Protein AF-A0A956DQP3-F1 (afdb_monomer_lite)

Radius of gyration: 28.62 Å; chains: 1; bounding box: 61×23×67 Å

Structure (mmCIF, N/CA/C/O backbone):
data_AF-A0A956DQP3-F1
#
_entry.id   AF-A0A956DQP3-F1
#
loop_
_atom_site.group_PDB
_atom_site.id
_atom_site.type_symbol
_atom_site.label_atom_id
_atom_site.label_alt_id
_atom_site.label_comp_id
_atom_site.label_asym_id
_atom_site.label_entity_id
_atom_site.label_seq_id
_atom_site.pdbx_PDB_ins_code
_atom_site.Cartn_x
_atom_site.Cartn_y
_atom_site.Cartn_z
_atom_site.occupancy
_atom_site.B_iso_or_equiv
_atom_site.auth_seq_id
_atom_site.auth_comp_id
_atom_site.auth_asym_id
_atom_site.auth_atom_id
_atom_site.pdbx_PDB_model_num
ATOM 1 N N . MET A 1 1 ? 30.006 -13.463 -18.012 1.00 35.84 1 MET A N 1
ATOM 2 C CA . MET A 1 1 ? 31.296 -12.738 -18.083 1.00 35.84 1 MET A CA 1
ATOM 3 C C . MET A 1 1 ? 31.298 -11.890 -19.347 1.00 35.84 1 MET A C 1
ATOM 5 O O . MET A 1 1 ? 31.148 -12.453 -20.420 1.00 35.84 1 MET A O 1
ATOM 9 N N . SER A 1 2 ? 31.369 -10.560 -19.233 1.00 44.28 2 SER A N 1
ATOM 10 C CA . SER A 1 2 ? 31.414 -9.663 -20.399 1.00 44.28 2 SER A CA 1
ATOM 11 C C . SER A 1 2 ? 32.873 -9.401 -20.764 1.00 44.28 2 SER A C 1
ATOM 13 O O . SER A 1 2 ? 33.558 -8.627 -20.094 1.00 44.28 2 SER A O 1
ATOM 15 N N . THR A 1 3 ? 33.373 -10.102 -21.778 1.00 53.38 3 THR A N 1
ATOM 16 C CA . THR A 1 3 ? 34.745 -9.932 -22.264 1.00 53.38 3 THR A CA 1
ATOM 17 C C . THR A 1 3 ? 34.779 -8.712 -23.176 1.00 53.38 3 THR A C 1
ATOM 19 O O . THR A 1 3 ? 34.464 -8.796 -24.362 1.00 53.38 3 THR A O 1
ATOM 22 N N . LYS A 1 4 ? 35.114 -7.542 -22.625 1.00 61.00 4 LYS A N 1
ATOM 23 C CA . LYS A 1 4 ? 35.388 -6.361 -23.451 1.00 61.00 4 LYS A CA 1
ATOM 24 C C . LYS A 1 4 ? 36.660 -6.620 -24.257 1.00 61.00 4 LYS A C 1
ATOM 26 O O . LYS A 1 4 ? 37.698 -6.922 -23.675 1.00 61.00 4 LYS 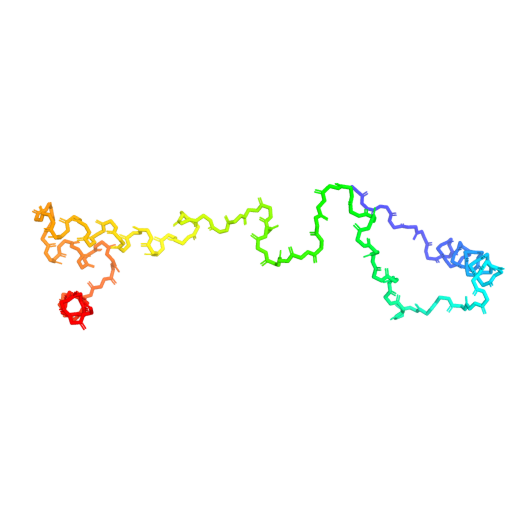A O 1
ATOM 31 N N . LEU A 1 5 ? 36.574 -6.500 -25.581 1.00 60.84 5 LEU A N 1
ATOM 32 C CA . LEU A 1 5 ? 37.753 -6.567 -26.441 1.00 60.84 5 LEU A CA 1
ATOM 33 C C . LEU A 1 5 ? 38.731 -5.420 -26.121 1.00 60.84 5 LEU A C 1
ATOM 35 O O . LEU A 1 5 ? 38.288 -4.319 -25.768 1.00 60.84 5 LEU A O 1
ATOM 39 N N . PRO A 1 6 ? 40.047 -5.642 -26.286 1.00 68.94 6 PRO A N 1
ATOM 40 C CA . PRO A 1 6 ? 41.057 -4.600 -26.167 1.00 68.94 6 PRO A CA 1
ATOM 41 C C . PRO A 1 6 ? 40.746 -3.392 -27.076 1.00 68.94 6 PRO A C 1
ATOM 43 O O . PRO A 1 6 ? 40.315 -3.578 -28.219 1.00 68.94 6 PRO A O 1
ATOM 46 N N . PRO A 1 7 ? 41.011 -2.144 -26.639 1.00 65.75 7 PRO A N 1
ATOM 47 C CA . PRO A 1 7 ? 40.568 -0.935 -27.348 1.00 65.75 7 PRO A CA 1
ATOM 48 C C . PRO A 1 7 ? 41.018 -0.837 -28.815 1.00 65.75 7 PRO A C 1
ATOM 50 O O . PRO A 1 7 ? 40.265 -0.372 -29.670 1.00 65.75 7 PRO A O 1
ATOM 53 N N . LYS A 1 8 ? 42.239 -1.294 -29.124 1.00 70.56 8 LYS A N 1
ATOM 54 C CA . LYS A 1 8 ? 42.802 -1.263 -30.485 1.00 70.56 8 LYS A CA 1
ATOM 55 C C . LYS A 1 8 ? 42.130 -2.275 -31.418 1.00 70.56 8 LYS A C 1
ATOM 57 O O . LYS A 1 8 ? 41.879 -1.968 -32.581 1.00 70.56 8 LYS A O 1
ATOM 62 N N . GLU A 1 9 ? 41.806 -3.455 -30.902 1.00 72.31 9 GLU A N 1
ATOM 63 C CA . GLU A 1 9 ? 41.125 -4.512 -31.656 1.00 72.31 9 GLU A CA 1
ATOM 64 C C . GLU A 1 9 ? 39.671 -4.127 -31.933 1.00 72.31 9 GLU A C 1
ATOM 66 O O . GLU A 1 9 ? 39.202 -4.249 -33.066 1.00 72.31 9 GLU A O 1
ATOM 71 N N . GLY A 1 10 ? 38.992 -3.545 -30.939 1.00 73.88 10 GLY A N 1
ATOM 72 C CA . GLY A 1 10 ? 37.646 -2.998 -31.104 1.00 73.88 10 GLY A CA 1
ATOM 73 C C . GLY A 1 10 ? 37.573 -1.914 -32.184 1.00 73.88 10 GLY A C 1
ATOM 74 O O . GLY A 1 10 ? 36.670 -1.942 -33.019 1.00 73.88 10 GLY A O 1
ATOM 75 N N . ALA A 1 11 ? 38.552 -1.004 -32.234 1.00 77.88 11 ALA A N 1
ATOM 76 C CA . ALA A 1 11 ? 38.603 0.051 -33.248 1.00 77.88 11 ALA A CA 1
ATOM 77 C C . ALA A 1 11 ? 38.783 -0.502 -34.675 1.00 77.88 11 ALA A C 1
ATOM 79 O O . ALA A 1 11 ? 38.105 -0.059 -35.605 1.00 77.88 11 ALA A O 1
ATOM 80 N N . ALA A 1 12 ? 39.657 -1.498 -34.855 1.00 83.75 12 ALA A N 1
ATOM 81 C CA . ALA A 1 12 ? 39.884 -2.124 -36.157 1.00 83.75 12 ALA A CA 1
ATOM 82 C C . ALA A 1 12 ? 38.654 -2.910 -36.649 1.00 83.75 12 ALA A C 1
ATOM 84 O O . ALA A 1 12 ? 38.306 -2.850 -37.832 1.00 83.75 12 ALA A O 1
ATOM 85 N N . ILE A 1 13 ? 37.974 -3.622 -35.744 1.00 83.94 13 ILE A N 1
ATOM 86 C CA . ILE A 1 13 ? 36.729 -4.340 -36.046 1.00 83.94 13 ILE A CA 1
ATOM 87 C C . ILE A 1 13 ? 35.619 -3.347 -36.401 1.00 83.94 13 ILE A C 1
ATOM 89 O O . ILE A 1 13 ? 34.939 -3.530 -37.412 1.00 83.94 13 ILE A O 1
ATOM 93 N N . TRP A 1 14 ? 35.485 -2.262 -35.636 1.00 79.81 14 TRP A N 1
ATOM 94 C CA . TRP A 1 14 ? 34.497 -1.217 -35.900 1.00 79.81 14 TRP A CA 1
ATOM 95 C C . TRP A 1 14 ? 34.692 -0.565 -37.272 1.00 79.81 14 TRP A C 1
ATOM 97 O O . TRP A 1 14 ? 33.727 -0.392 -38.013 1.00 79.81 14 TRP A O 1
ATOM 107 N N . ALA A 1 15 ? 35.937 -0.277 -37.665 1.00 84.62 15 ALA A N 1
ATOM 108 C CA . ALA A 1 15 ? 36.242 0.283 -38.981 1.00 84.62 15 ALA A CA 1
ATOM 109 C C . ALA A 1 15 ? 35.845 -0.661 -40.133 1.00 84.62 15 ALA A C 1
ATOM 111 O O . ALA A 1 15 ? 35.284 -0.217 -41.138 1.00 84.62 15 ALA A O 1
ATOM 112 N N . LYS A 1 16 ? 36.099 -1.970 -39.990 1.00 88.31 16 LYS A N 1
ATOM 113 C CA . LYS A 1 16 ? 35.674 -2.980 -40.976 1.00 88.31 16 LYS A CA 1
ATOM 114 C C . LYS A 1 16 ? 34.151 -3.083 -41.048 1.00 88.31 16 LYS A C 1
ATOM 116 O O . LYS A 1 16 ? 33.595 -3.082 -42.145 1.00 88.31 16 LYS A O 1
ATOM 121 N N . PHE A 1 17 ? 33.490 -3.120 -39.892 1.00 85.56 17 PHE A N 1
ATOM 122 C CA . PHE A 1 17 ? 32.035 -3.159 -39.797 1.00 85.56 17 PHE A CA 1
ATOM 123 C C . PHE A 1 17 ? 31.392 -1.935 -40.457 1.00 85.56 17 PHE A C 1
ATOM 125 O O . PHE A 1 17 ? 30.495 -2.096 -41.277 1.00 85.56 17 PHE A O 1
ATOM 132 N N . GLN A 1 18 ? 31.898 -0.729 -40.185 1.00 86.31 18 GLN A N 1
ATOM 133 C CA . GLN A 1 18 ? 31.397 0.508 -40.790 1.00 86.31 18 GLN A CA 1
ATOM 134 C C . GLN A 1 18 ? 31.455 0.495 -42.313 1.00 86.31 18 GLN A C 1
ATOM 136 O O . GLN A 1 18 ? 30.478 0.824 -42.978 1.00 86.31 18 GLN A O 1
ATOM 141 N N . ARG A 1 19 ? 32.590 0.071 -42.879 1.00 88.19 19 ARG A N 1
ATOM 142 C CA . ARG A 1 19 ? 32.745 -0.017 -44.337 1.00 88.19 19 ARG A CA 1
ATOM 143 C C . ARG A 1 19 ? 31.760 -1.009 -44.952 1.00 88.19 19 ARG A C 1
ATOM 145 O O . ARG A 1 19 ? 31.173 -0.708 -45.986 1.00 88.19 19 ARG A O 1
ATOM 152 N N . ALA A 1 20 ? 31.569 -2.164 -44.316 1.00 86.69 20 ALA A N 1
ATOM 153 C CA . ALA A 1 20 ? 30.605 -3.163 -44.772 1.00 86.69 20 ALA A CA 1
ATOM 154 C C . ALA A 1 20 ? 29.153 -2.671 -44.636 1.00 86.69 20 ALA A C 1
ATOM 156 O O . ALA A 1 20 ? 28.338 -2.912 -45.524 1.00 86.69 20 ALA A O 1
ATOM 157 N N . TYR A 1 21 ? 28.840 -1.953 -43.556 1.00 82.38 21 TYR A N 1
ATOM 158 C CA . TYR A 1 21 ? 27.526 -1.363 -43.323 1.00 82.38 21 TYR A CA 1
ATOM 159 C C . TYR A 1 21 ? 27.199 -0.306 -44.383 1.00 82.38 21 TYR A C 1
ATOM 161 O O . TYR A 1 21 ? 26.192 -0.446 -45.072 1.00 82.38 21 TYR A O 1
ATOM 169 N N . LEU A 1 22 ? 28.101 0.658 -44.605 1.00 85.31 22 LEU A N 1
ATOM 170 C CA . LEU A 1 22 ? 27.968 1.689 -45.640 1.00 85.31 22 LEU A CA 1
ATOM 171 C C . LEU A 1 22 ? 27.779 1.086 -47.036 1.00 85.31 22 LEU A C 1
ATOM 173 O O . LEU A 1 22 ? 26.920 1.539 -47.786 1.00 85.31 22 LEU A O 1
ATOM 177 N N . ALA A 1 23 ? 28.542 0.044 -47.378 1.00 86.25 23 ALA A N 1
ATOM 178 C CA . ALA A 1 23 ? 28.396 -0.639 -48.661 1.00 86.25 23 ALA A CA 1
ATOM 179 C C . ALA A 1 23 ? 27.019 -1.309 -48.831 1.00 86.25 23 ALA A C 1
ATOM 181 O O . ALA A 1 23 ? 26.545 -1.445 -49.955 1.00 86.25 23 ALA A O 1
ATOM 182 N N . ARG A 1 24 ? 26.378 -1.726 -47.731 1.00 82.50 24 ARG A N 1
ATOM 183 C CA . ARG A 1 24 ? 25.081 -2.415 -47.744 1.00 82.50 24 ARG A CA 1
ATOM 184 C C . ARG A 1 24 ? 23.887 -1.461 -47.696 1.00 82.50 24 ARG A C 1
ATOM 186 O O . ARG A 1 24 ? 22.872 -1.756 -48.314 1.00 82.50 24 ARG A O 1
ATOM 193 N N . THR A 1 25 ? 23.976 -0.370 -46.937 1.00 81.38 25 THR A N 1
ATOM 194 C CA . THR A 1 25 ? 22.840 0.533 -46.663 1.00 81.38 25 THR A CA 1
ATOM 195 C C . THR A 1 25 ? 22.956 1.891 -47.351 1.00 81.38 25 THR A C 1
ATOM 197 O O . THR A 1 25 ? 21.983 2.638 -47.378 1.00 81.38 25 THR A O 1
ATOM 200 N N . GLY A 1 26 ? 24.131 2.241 -47.886 1.00 83.56 26 GLY A N 1
ATOM 201 C CA . GLY A 1 26 ? 24.402 3.555 -48.475 1.00 83.56 26 GLY A CA 1
ATOM 202 C C . GLY A 1 26 ? 24.618 4.677 -47.451 1.00 83.56 26 GLY A C 1
ATOM 203 O O . GLY A 1 26 ? 24.822 5.823 -47.842 1.00 83.56 26 GLY A O 1
ATOM 204 N N . SER A 1 27 ? 24.614 4.369 -46.149 1.00 79.44 27 SER A N 1
ATOM 205 C CA . SER A 1 27 ? 24.808 5.337 -45.061 1.00 79.44 27 SER A CA 1
ATOM 206 C C . SER A 1 27 ? 25.746 4.809 -43.972 1.00 79.44 27 SER A C 1
ATOM 208 O O . SER A 1 27 ? 25.857 3.605 -43.749 1.00 79.44 27 SER A O 1
ATOM 210 N N . THR A 1 28 ? 26.452 5.707 -43.281 1.00 80.31 28 THR A N 1
ATOM 211 C CA . THR A 1 28 ? 27.293 5.348 -42.132 1.00 80.31 28 THR A CA 1
ATOM 212 C C . THR A 1 28 ? 26.455 5.288 -40.857 1.00 80.31 28 THR A C 1
ATOM 214 O O . THR A 1 28 ? 25.699 6.210 -40.566 1.00 80.31 28 THR A O 1
ATOM 217 N N . LEU A 1 29 ? 26.616 4.222 -40.066 1.00 75.62 29 LEU A N 1
ATOM 218 C CA . LEU A 1 29 ? 25.953 4.080 -38.761 1.00 75.62 29 LEU A CA 1
ATOM 219 C C . LEU A 1 29 ? 26.506 5.095 -37.740 1.00 75.62 29 LEU A C 1
ATOM 221 O O . LEU A 1 29 ? 27.664 4.998 -37.314 1.00 75.62 29 LEU A O 1
ATOM 225 N N . LYS A 1 30 ? 25.709 6.077 -37.330 1.00 77.62 30 LYS A N 1
ATOM 226 C CA . LYS A 1 30 ? 26.104 7.032 -36.289 1.00 77.62 30 LYS A CA 1
ATOM 227 C C . LYS A 1 30 ? 25.976 6.373 -34.920 1.00 77.62 30 LYS A C 1
ATOM 229 O O . LYS A 1 30 ? 25.143 5.508 -34.690 1.00 77.62 30 LYS A O 1
ATOM 234 N N . LYS A 1 31 ? 26.781 6.836 -33.963 1.00 66.44 31 LYS A N 1
ATOM 235 C CA . LYS A 1 31 ? 26.748 6.353 -32.569 1.00 66.44 31 LYS A CA 1
ATOM 236 C C . LYS A 1 31 ? 25.383 6.562 -31.885 1.00 66.44 31 LYS A C 1
ATOM 238 O O . LYS A 1 31 ? 25.100 5.898 -30.899 1.00 66.44 31 LYS A O 1
ATOM 243 N N . MET A 1 32 ? 24.592 7.500 -32.404 1.00 64.12 32 MET A N 1
ATOM 244 C CA . MET A 1 32 ? 23.272 7.891 -31.904 1.00 64.12 32 MET A CA 1
ATOM 245 C C . MET A 1 32 ? 22.133 7.411 -32.810 1.00 64.12 32 MET A C 1
ATOM 247 O O . MET A 1 32 ? 20.991 7.790 -32.575 1.00 64.12 32 MET A O 1
ATOM 251 N N . ASP A 1 33 ? 22.428 6.633 -33.856 1.00 63.44 33 ASP A N 1
ATOM 252 C CA . ASP A 1 33 ? 21.365 6.017 -34.641 1.00 63.44 33 ASP A CA 1
ATOM 253 C C . ASP A 1 33 ? 20.799 4.874 -33.800 1.00 63.44 33 ASP A C 1
ATOM 255 O O . ASP A 1 33 ? 21.446 3.841 -33.599 1.00 63.44 33 ASP A O 1
ATOM 259 N N . GLU A 1 34 ? 19.603 5.086 -33.258 1.00 58.03 34 GLU A N 1
ATOM 260 C CA . GLU A 1 34 ? 18.833 3.990 -32.692 1.00 58.03 34 GLU A CA 1
ATOM 261 C C . GLU A 1 34 ? 18.578 2.956 -33.799 1.00 58.03 34 GLU A C 1
ATOM 263 O O . GLU A 1 34 ? 18.338 3.335 -34.952 1.00 58.03 34 GLU A O 1
ATOM 268 N N . PRO A 1 35 ? 18.662 1.647 -33.496 1.00 66.19 35 PRO A N 1
ATOM 269 C CA . PRO A 1 35 ? 18.299 0.632 -34.473 1.00 66.19 35 PRO A CA 1
ATOM 270 C C . PRO A 1 35 ? 16.871 0.901 -34.955 1.00 66.19 35 PRO A C 1
ATOM 272 O O . PRO A 1 35 ? 16.008 1.257 -34.150 1.00 66.19 35 PRO A O 1
ATOM 275 N N . GLU A 1 36 ? 16.620 0.733 -36.259 1.00 63.81 36 GLU A N 1
ATOM 276 C CA . GLU A 1 36 ? 15.267 0.862 -36.802 1.00 63.81 36 GLU A CA 1
ATOM 277 C C . GLU A 1 36 ? 14.291 0.067 -35.935 1.00 63.81 36 GLU A C 1
ATOM 279 O O . GLU A 1 36 ? 14.556 -1.086 -35.570 1.00 63.81 36 GLU A O 1
ATOM 284 N N . ARG A 1 37 ? 13.168 0.705 -35.581 1.00 55.75 37 ARG A N 1
ATOM 285 C CA . ARG A 1 37 ? 12.139 0.084 -34.753 1.00 55.75 37 ARG A CA 1
ATOM 286 C C . ARG A 1 37 ? 11.784 -1.259 -35.375 1.00 55.75 37 ARG A C 1
ATOM 288 O O . ARG A 1 37 ? 11.364 -1.319 -36.530 1.00 55.75 37 ARG A O 1
ATOM 295 N N . LEU A 1 38 ? 11.952 -2.327 -34.600 1.00 64.44 38 LEU A N 1
ATOM 296 C CA . LEU A 1 38 ? 11.602 -3.665 -35.047 1.00 64.44 38 LEU A CA 1
ATOM 297 C C . LEU A 1 38 ? 10.156 -3.654 -35.545 1.00 64.44 38 LEU A C 1
ATOM 299 O O . LEU A 1 38 ? 9.233 -3.263 -34.826 1.00 64.44 38 LEU A O 1
ATOM 303 N N . GLY A 1 39 ? 9.972 -4.047 -36.804 1.00 62.31 39 GLY A N 1
ATOM 304 C CA . GLY A 1 39 ? 8.641 -4.188 -37.368 1.00 62.31 39 GLY A CA 1
ATOM 305 C C . GLY A 1 39 ? 7.845 -5.245 -36.589 1.00 62.31 39 GLY A C 1
ATOM 306 O O . GLY A 1 39 ? 8.442 -6.170 -36.035 1.00 62.31 39 GLY A O 1
ATOM 307 N N . PRO A 1 40 ? 6.502 -5.187 -36.595 1.00 58.00 40 PRO A N 1
ATOM 308 C CA . PRO A 1 40 ? 5.637 -6.129 -35.872 1.00 58.00 40 PRO A CA 1
ATOM 309 C C . PRO A 1 40 ? 5.983 -7.612 -36.093 1.00 58.00 40 PRO A C 1
ATOM 311 O O . PRO A 1 40 ? 5.800 -8.437 -35.209 1.00 58.00 40 PRO A O 1
ATOM 314 N N . LYS A 1 41 ? 6.512 -7.948 -37.276 1.00 63.00 41 LYS A N 1
ATOM 315 C CA . LYS A 1 41 ? 6.870 -9.314 -37.686 1.00 63.00 41 LYS A CA 1
ATOM 316 C C . LYS A 1 41 ? 8.179 -9.841 -37.086 1.00 63.00 41 LYS A C 1
ATOM 318 O O . LYS A 1 41 ? 8.407 -11.043 -37.143 1.00 63.00 41 LYS A O 1
ATOM 323 N N 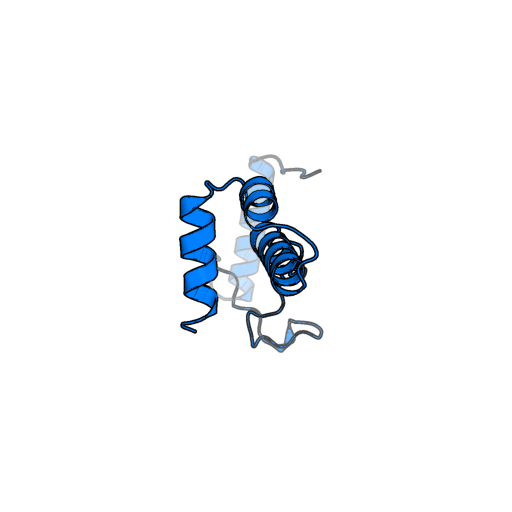. ALA A 1 42 ? 9.040 -8.971 -36.555 1.00 64.62 42 ALA A N 1
ATOM 324 C CA . ALA A 1 42 ? 10.276 -9.379 -35.881 1.00 64.62 42 ALA A CA 1
ATOM 325 C C . ALA A 1 42 ? 10.012 -9.919 -34.463 1.00 64.62 42 ALA A C 1
ATOM 327 O O . ALA A 1 42 ? 10.861 -10.586 -33.879 1.00 64.62 42 ALA A O 1
ATOM 328 N N . PHE A 1 43 ? 8.822 -9.659 -33.918 1.00 58.44 43 PHE A N 1
ATOM 329 C CA . PHE A 1 43 ? 8.365 -10.244 -32.669 1.00 58.44 43 PHE A CA 1
ATOM 330 C C . PHE A 1 43 ? 7.746 -11.613 -32.973 1.00 58.44 43 PHE A C 1
ATOM 332 O O . PHE A 1 43 ? 6.615 -11.710 -33.448 1.00 58.44 43 PHE A O 1
ATOM 339 N N . HIS A 1 44 ? 8.488 -12.694 -32.720 1.00 56.03 44 HIS A N 1
ATOM 340 C CA . HIS A 1 44 ? 7.959 -14.055 -32.814 1.00 56.03 44 HIS A CA 1
ATOM 341 C C . HIS A 1 44 ? 6.873 -14.264 -31.743 1.00 56.03 44 HIS A C 1
ATOM 343 O O . HIS A 1 44 ? 7.165 -14.625 -30.608 1.00 56.03 44 HIS A O 1
ATOM 349 N N . GLY A 1 45 ? 5.613 -13.997 -32.099 1.00 55.84 45 GLY A N 1
ATOM 350 C CA . GLY A 1 45 ? 4.439 -14.319 -31.281 1.00 55.84 45 GLY A CA 1
ATOM 351 C C . GLY A 1 45 ? 3.960 -13.248 -30.294 1.00 55.84 45 GLY A C 1
ATOM 352 O O . GLY A 1 45 ? 3.012 -13.521 -29.563 1.00 55.84 45 GLY A O 1
ATOM 353 N N . ARG A 1 46 ? 4.536 -12.035 -30.271 1.00 49.72 46 ARG A N 1
ATOM 354 C CA . ARG A 1 46 ? 4.034 -10.930 -29.427 1.00 49.72 46 ARG A CA 1
ATOM 355 C C . ARG A 1 46 ? 3.556 -9.751 -30.293 1.00 49.72 46 ARG A C 1
ATOM 357 O O . ARG A 1 46 ? 4.382 -9.150 -30.976 1.00 49.72 46 ARG A O 1
ATOM 364 N N . PRO A 1 47 ? 2.257 -9.398 -30.289 1.00 50.88 47 PRO A N 1
ATOM 365 C CA . PRO A 1 47 ? 1.767 -8.201 -30.971 1.00 50.88 47 PRO A CA 1
ATOM 366 C C . PRO A 1 47 ? 2.398 -6.930 -30.371 1.00 50.88 47 PRO A C 1
ATOM 368 O O . PRO A 1 47 ? 2.564 -6.865 -29.154 1.00 50.88 47 PRO A O 1
ATOM 371 N N . PRO A 1 48 ? 2.722 -5.901 -31.176 1.00 51.00 48 PRO A N 1
ATOM 372 C CA . PRO A 1 48 ? 3.352 -4.665 -30.703 1.00 51.00 48 PRO A CA 1
ATOM 373 C C . PRO A 1 48 ? 2.352 -3.648 -30.130 1.00 51.00 48 PRO A C 1
ATOM 375 O O . PRO A 1 48 ? 2.652 -2.456 -30.100 1.00 51.00 48 PRO A O 1
ATOM 378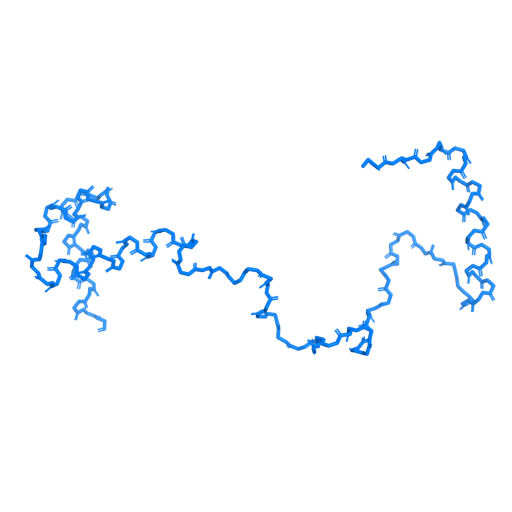 N N . ASP A 1 49 ? 1.168 -4.087 -29.711 1.00 52.97 49 ASP A N 1
ATOM 379 C CA . ASP A 1 49 ? 0.147 -3.195 -29.181 1.00 52.97 49 ASP A CA 1
ATOM 380 C C . ASP A 1 49 ? -0.206 -3.593 -27.748 1.00 52.97 49 ASP A C 1
ATOM 382 O O . ASP A 1 49 ? -0.488 -4.760 -27.474 1.00 52.97 49 ASP A O 1
ATOM 386 N N . ARG A 1 50 ? -0.218 -2.572 -26.885 1.00 48.00 50 ARG A N 1
ATOM 387 C CA . ARG A 1 50 ? -0.443 -2.557 -25.429 1.00 48.00 50 ARG A CA 1
ATOM 388 C C . ARG A 1 50 ? 0.794 -2.794 -24.559 1.00 48.00 50 ARG A C 1
ATOM 390 O O . ARG A 1 50 ? 1.256 -3.910 -24.348 1.00 48.00 50 ARG A O 1
ATOM 397 N N . GLY A 1 51 ? 1.273 -1.701 -23.962 1.00 48.25 51 GLY A N 1
ATOM 398 C CA . GLY A 1 51 ? 2.163 -1.698 -22.798 1.00 48.25 51 GLY A CA 1
ATOM 399 C C . GLY A 1 51 ? 1.487 -2.253 -21.540 1.00 48.25 51 GLY A C 1
ATOM 400 O O . GLY A 1 51 ? 1.328 -1.530 -20.566 1.00 48.25 51 GLY A O 1
ATOM 401 N N . THR A 1 52 ? 1.056 -3.516 -21.569 1.00 47.84 52 THR A N 1
ATOM 402 C CA . THR A 1 52 ? 0.344 -4.179 -20.459 1.00 47.84 52 THR A CA 1
ATOM 403 C C . THR A 1 52 ? 0.887 -5.568 -20.105 1.00 47.84 52 THR A C 1
ATOM 405 O O . THR A 1 52 ? 0.283 -6.255 -19.289 1.00 47.84 52 THR A O 1
ATOM 408 N N . ASP A 1 53 ? 2.013 -5.991 -20.687 1.00 49.22 53 ASP A N 1
ATOM 409 C CA . ASP A 1 53 ? 2.652 -7.287 -20.402 1.00 49.22 53 ASP A CA 1
ATOM 410 C C . ASP A 1 53 ? 4.150 -7.104 -20.108 1.00 49.22 53 ASP A C 1
ATOM 412 O O . ASP A 1 53 ? 5.021 -7.595 -20.841 1.00 49.22 53 ASP A O 1
ATOM 416 N N . GLU A 1 54 ? 4.464 -6.392 -19.023 1.00 51.50 54 GLU A N 1
ATOM 417 C CA . GLU A 1 54 ? 5.726 -6.651 -18.327 1.00 51.50 54 GLU A CA 1
ATOM 418 C C . GLU A 1 54 ? 5.727 -8.123 -17.854 1.00 51.50 54 GLU A C 1
ATOM 420 O O . GLU A 1 54 ? 4.677 -8.640 -17.462 1.00 51.50 54 GLU A O 1
ATOM 425 N N . PRO A 1 55 ? 6.858 -8.846 -17.979 1.00 60.94 55 PRO A N 1
ATOM 426 C CA . PRO A 1 55 ? 6.934 -10.294 -17.741 1.00 60.94 55 PRO A CA 1
ATOM 427 C C . PRO A 1 55 ? 6.570 -10.709 -16.309 1.00 60.94 55 PRO A C 1
ATOM 429 O O . PRO A 1 55 ? 6.168 -11.850 -16.097 1.00 60.94 55 PRO A O 1
ATOM 432 N N . GLU A 1 56 ? 6.623 -9.774 -15.365 1.00 52.59 56 GLU A N 1
ATOM 433 C CA . GLU A 1 56 ? 5.939 -9.855 -14.083 1.00 52.59 56 GLU A CA 1
ATOM 434 C C . GLU A 1 56 ? 4.953 -8.690 -14.052 1.00 52.59 56 GLU A C 1
ATOM 436 O O . GLU A 1 56 ? 5.339 -7.532 -13.914 1.00 52.59 56 GLU A O 1
ATOM 441 N N . LYS A 1 57 ? 3.661 -8.971 -14.247 1.00 55.12 57 LYS A N 1
ATOM 442 C CA . LYS A 1 57 ? 2.636 -8.006 -13.839 1.00 55.12 57 LYS A CA 1
ATOM 443 C C . LYS A 1 57 ? 2.888 -7.764 -12.359 1.00 55.12 57 LYS A C 1
ATOM 445 O O . LYS A 1 57 ? 2.958 -8.763 -11.648 1.00 55.12 57 LYS A O 1
ATOM 450 N N . LEU A 1 58 ? 3.005 -6.504 -11.927 1.00 56.28 58 LEU A N 1
ATOM 451 C CA . LEU A 1 58 ? 2.942 -6.155 -10.508 1.00 56.28 58 LEU A CA 1
ATOM 452 C C . LEU A 1 58 ? 1.778 -6.944 -9.907 1.00 56.28 58 LEU A C 1
ATOM 454 O O . LEU A 1 58 ? 0.606 -6.698 -10.211 1.00 56.28 58 LEU A O 1
ATOM 458 N N . SER A 1 59 ? 2.116 -7.983 -9.158 1.00 55.88 59 SER A N 1
ATOM 459 C CA . SER A 1 59 ? 1.154 -8.813 -8.470 1.00 55.88 59 SER A CA 1
ATOM 460 C C . SER A 1 59 ? 0.471 -7.912 -7.453 1.00 55.88 59 SER A C 1
ATOM 462 O O . SER A 1 59 ? 1.108 -7.041 -6.866 1.00 55.88 59 SER A O 1
ATOM 464 N N . GLU A 1 60 ? -0.801 -8.147 -7.138 1.00 54.47 60 GLU A N 1
ATOM 465 C CA . GLU A 1 60 ? -1.403 -7.509 -5.955 1.00 54.47 60 GLU A CA 1
ATOM 466 C C . GLU A 1 60 ? -0.574 -7.772 -4.676 1.00 54.47 60 GLU A C 1
ATOM 468 O O . GLU A 1 60 ? -0.721 -7.074 -3.680 1.00 54.47 60 GLU A O 1
ATOM 473 N N . HIS A 1 61 ? 0.303 -8.785 -4.692 1.00 53.78 61 HIS A N 1
ATOM 474 C CA . HIS A 1 61 ? 1.252 -9.096 -3.625 1.00 53.78 61 HIS A CA 1
ATOM 475 C C . HIS A 1 61 ? 2.525 -8.235 -3.648 1.00 53.78 61 HIS A C 1
ATOM 477 O O . HIS A 1 61 ? 3.167 -8.126 -2.606 1.00 53.78 61 HIS A O 1
ATOM 483 N N . ASP A 1 62 ? 2.872 -7.627 -4.785 1.00 53.47 62 ASP A N 1
ATOM 484 C CA . ASP A 1 62 ? 4.012 -6.707 -4.911 1.00 53.47 62 ASP A CA 1
ATOM 485 C C . ASP A 1 62 ? 3.673 -5.338 -4.302 1.00 53.47 62 ASP A C 1
ATOM 487 O O . ASP A 1 62 ? 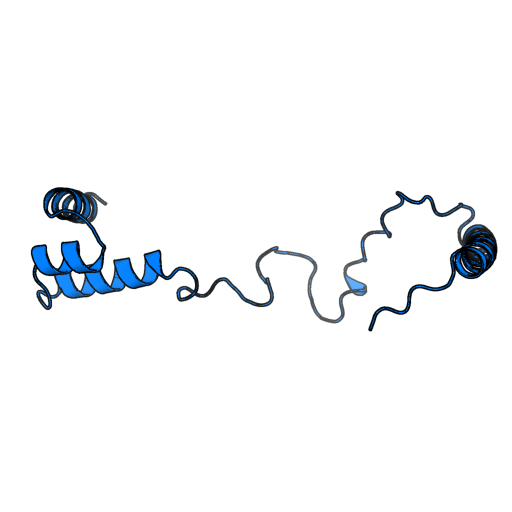4.547 -4.636 -3.796 1.00 53.47 62 ASP A O 1
ATOM 491 N N . PH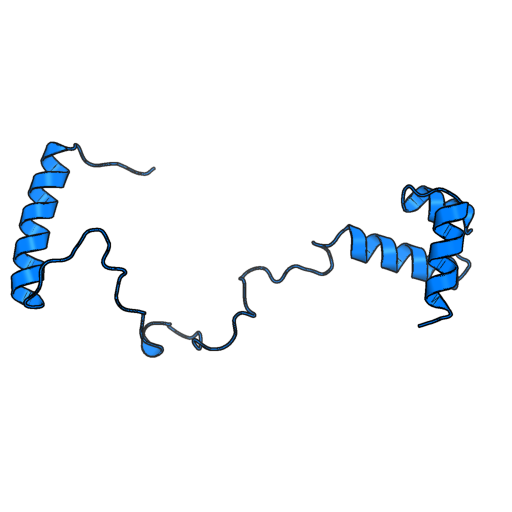E A 1 63 ? 2.379 -5.008 -4.233 1.00 55.59 63 PHE A N 1
ATOM 492 C CA . PHE A 1 63 ? 1.842 -3.917 -3.424 1.00 55.59 63 PHE A CA 1
ATOM 493 C C . PHE A 1 63 ? 1.504 -4.423 -2.015 1.00 55.59 63 PHE A C 1
ATOM 495 O O . PHE A 1 63 ? 0.343 -4.604 -1.639 1.00 55.59 63 PHE A O 1
ATOM 502 N N . VAL A 1 64 ? 2.537 -4.679 -1.209 1.00 53.28 64 VAL A N 1
ATOM 503 C CA . VAL A 1 64 ? 2.369 -5.127 0.188 1.00 53.28 64 VAL A CA 1
ATOM 504 C C . VAL A 1 64 ? 1.487 -4.156 0.986 1.00 53.28 64 VAL A C 1
ATOM 506 O O . VAL A 1 64 ? 0.689 -4.599 1.815 1.00 53.28 64 VAL A O 1
ATOM 509 N N . GLU A 1 65 ? 1.574 -2.855 0.693 1.00 59.16 65 GLU A N 1
ATOM 510 C CA . GLU A 1 65 ? 0.745 -1.818 1.317 1.00 59.16 65 GLU A CA 1
ATOM 511 C C . GLU A 1 65 ? -0.747 -1.979 0.973 1.00 59.16 65 GLU A C 1
ATOM 513 O O . GLU A 1 65 ? -1.575 -1.990 1.888 1.00 59.16 65 GLU A O 1
ATOM 518 N N . ASP A 1 66 ? -1.098 -2.239 -0.291 1.00 73.69 66 ASP A N 1
ATOM 519 C CA . ASP A 1 66 ? -2.495 -2.415 -0.723 1.00 73.69 66 ASP A CA 1
ATOM 520 C C . ASP A 1 66 ? -3.098 -3.725 -0.203 1.00 73.69 66 ASP A C 1
ATOM 522 O O . ASP A 1 66 ? -4.250 -3.768 0.252 1.00 73.69 66 ASP A O 1
ATOM 526 N N . ARG A 1 67 ? -2.317 -4.814 -0.210 1.00 85.56 67 ARG A N 1
ATOM 527 C CA . ARG A 1 67 ? -2.785 -6.116 0.286 1.00 85.56 67 ARG A CA 1
ATOM 528 C C . ARG A 1 67 ? -2.993 -6.105 1.797 1.00 85.56 67 ARG A C 1
ATOM 530 O O . ARG A 1 67 ? -4.015 -6.614 2.266 1.00 85.56 67 ARG A O 1
ATOM 537 N N . LEU A 1 68 ? -2.048 -5.552 2.563 1.00 90.75 68 LEU A N 1
ATOM 538 C CA . LEU A 1 68 ? -2.178 -5.448 4.018 1.00 90.75 68 LEU A CA 1
ATOM 539 C C . LEU A 1 68 ? -3.385 -4.585 4.387 1.00 90.75 68 LEU A C 1
ATOM 541 O O . LEU A 1 68 ? -4.205 -5.001 5.207 1.00 90.75 68 LEU A O 1
ATOM 545 N N . TYR A 1 69 ? -3.530 -3.433 3.735 1.00 90.62 69 TYR A N 1
ATOM 546 C CA . TYR A 1 69 ? -4.664 -2.539 3.928 1.00 90.62 69 TYR A CA 1
ATOM 547 C C . TYR A 1 69 ? -6.002 -3.240 3.684 1.00 90.62 69 TYR A C 1
ATOM 549 O O . TYR A 1 69 ? -6.893 -3.199 4.536 1.00 90.62 69 TYR A O 1
ATOM 557 N N . ARG A 1 70 ? -6.126 -3.945 2.552 1.00 90.44 70 ARG A N 1
ATOM 558 C CA . ARG A 1 70 ? -7.336 -4.693 2.197 1.00 90.44 70 ARG A CA 1
ATOM 559 C C . ARG A 1 70 ? -7.679 -5.758 3.236 1.00 90.44 70 ARG A C 1
ATOM 561 O O . ARG A 1 70 ? -8.839 -5.867 3.623 1.00 90.44 70 ARG A O 1
ATOM 568 N N . LEU A 1 71 ? -6.695 -6.526 3.702 1.00 94.69 71 LEU A N 1
ATOM 569 C CA . LEU A 1 71 ? -6.915 -7.565 4.715 1.00 94.69 71 LEU A CA 1
ATOM 570 C C . LEU A 1 71 ? -7.324 -6.974 6.065 1.00 94.69 71 LEU A C 1
ATOM 572 O O . LEU A 1 71 ? -8.224 -7.502 6.715 1.00 94.69 71 LEU A O 1
ATOM 576 N N . VAL A 1 72 ? -6.690 -5.875 6.478 1.00 94.81 72 VAL A N 1
ATOM 577 C CA . VAL A 1 72 ? -7.050 -5.175 7.716 1.00 94.81 72 VAL A CA 1
ATOM 578 C C . VAL A 1 72 ? -8.468 -4.623 7.627 1.00 94.81 72 VAL A C 1
ATOM 580 O O . VAL A 1 72 ? -9.234 -4.799 8.572 1.00 94.81 72 VAL A O 1
ATOM 583 N N . ARG A 1 73 ? -8.843 -4.018 6.494 1.00 93.81 73 ARG A N 1
ATOM 584 C CA . ARG A 1 73 ? -10.212 -3.557 6.246 1.00 93.81 73 ARG A CA 1
ATOM 585 C C . ARG A 1 73 ? -11.215 -4.705 6.343 1.00 93.81 73 ARG A C 1
ATOM 587 O O . ARG A 1 73 ? -12.141 -4.612 7.136 1.00 93.81 73 ARG A O 1
ATOM 594 N N . GLN A 1 74 ? -10.993 -5.796 5.611 1.00 95.38 74 GLN A N 1
ATOM 595 C CA . GLN A 1 74 ? -11.879 -6.966 5.629 1.00 95.38 74 GLN A CA 1
ATOM 596 C C . GLN A 1 74 ? -12.029 -7.560 7.035 1.00 95.38 74 GLN A C 1
ATOM 598 O O . GLN A 1 74 ? -13.134 -7.891 7.451 1.00 95.38 74 GLN A O 1
ATOM 603 N N . ALA A 1 75 ? -10.931 -7.679 7.785 1.00 97.19 75 ALA A N 1
ATOM 604 C CA . ALA A 1 75 ? -10.967 -8.195 9.148 1.00 97.19 75 ALA A CA 1
ATOM 605 C C . ALA A 1 75 ? -11.689 -7.247 10.118 1.00 97.19 75 ALA A C 1
ATOM 607 O O . ALA A 1 75 ? -12.342 -7.719 11.044 1.00 97.19 75 ALA A O 1
ATOM 608 N N . LEU A 1 76 ? -11.567 -5.930 9.924 1.00 96.19 76 LEU A N 1
ATOM 609 C CA . LEU A 1 76 ? -12.255 -4.932 10.740 1.00 96.19 76 LEU A CA 1
ATOM 610 C C . LEU A 1 76 ? -13.757 -4.883 10.424 1.00 96.19 76 LEU A C 1
ATOM 612 O O . LEU A 1 76 ? -14.556 -4.881 11.349 1.00 96.19 76 LEU A O 1
ATOM 616 N N . GLU A 1 77 ? -14.142 -4.894 9.144 1.00 94.69 77 GLU A N 1
ATOM 617 C CA . GLU A 1 77 ? -15.549 -4.944 8.703 1.00 94.69 77 GLU A CA 1
ATOM 618 C C . GLU A 1 77 ? -16.246 -6.253 9.118 1.00 94.69 77 GLU A C 1
ATOM 620 O O . GLU A 1 77 ? -17.454 -6.265 9.330 1.00 94.69 77 GLU A O 1
ATOM 625 N N . ALA A 1 78 ? -15.491 -7.347 9.264 1.00 97.38 78 ALA A N 1
ATOM 626 C CA . ALA A 1 78 ? -15.982 -8.629 9.770 1.00 97.38 78 ALA A CA 1
ATOM 627 C C . ALA A 1 78 ? -15.922 -8.761 11.308 1.00 97.38 78 ALA A C 1
ATOM 629 O O . ALA A 1 78 ? -16.088 -9.870 11.817 1.00 97.38 78 ALA A O 1
ATOM 630 N N . ASP A 1 79 ? -15.613 -7.682 12.041 1.00 96.81 79 ASP A N 1
ATOM 631 C CA . ASP A 1 79 ? -15.425 -7.665 13.503 1.00 96.81 79 ASP A CA 1
ATOM 632 C C . ASP A 1 79 ? -14.393 -8.690 14.036 1.00 96.81 79 ASP A C 1
ATOM 634 O O . ASP A 1 79 ? -14.345 -9.008 15.226 1.00 96.81 79 ASP A O 1
ATOM 638 N N . ALA A 1 80 ? -13.507 -9.196 13.173 1.00 98.31 80 ALA A N 1
ATOM 639 C CA . ALA A 1 80 ? -12.452 -10.146 13.533 1.00 98.31 80 ALA A CA 1
ATOM 640 C C . ALA A 1 80 ? -11.300 -9.474 14.303 1.00 98.31 80 ALA A C 1
ATOM 642 O O . ALA A 1 80 ? -10.564 -10.132 15.043 1.00 98.31 80 ALA A O 1
ATOM 643 N N . ILE A 1 81 ? -11.125 -8.161 14.128 1.00 97.69 81 ILE A N 1
ATOM 644 C CA . ILE A 1 81 ? -10.169 -7.334 14.869 1.00 97.69 81 ILE A CA 1
ATOM 645 C C . ILE A 1 81 ? -10.823 -6.025 15.310 1.00 97.69 81 ILE A C 1
ATOM 647 O O . ILE A 1 81 ? -11.734 -5.520 14.669 1.00 97.69 81 ILE A O 1
ATOM 651 N N . THR A 1 82 ? -10.313 -5.428 16.387 1.00 98.06 82 THR A N 1
ATOM 652 C CA . THR A 1 82 ? -10.774 -4.111 16.845 1.00 98.06 82 THR A CA 1
ATOM 653 C C . THR A 1 82 ? -10.123 -2.975 16.056 1.00 98.06 82 THR A C 1
ATOM 655 O O . THR A 1 82 ? -9.018 -3.123 15.530 1.00 98.06 82 THR A O 1
ATOM 658 N N . LEU A 1 83 ? -10.740 -1.787 16.070 1.00 96.69 83 LEU A N 1
ATOM 659 C CA . LEU A 1 83 ? -10.173 -0.574 15.463 1.00 96.69 83 LEU A CA 1
ATOM 660 C C . LEU A 1 83 ? -8.763 -0.254 15.993 1.00 96.69 83 LEU A C 1
ATOM 662 O O . LEU A 1 83 ? -7.867 0.101 15.233 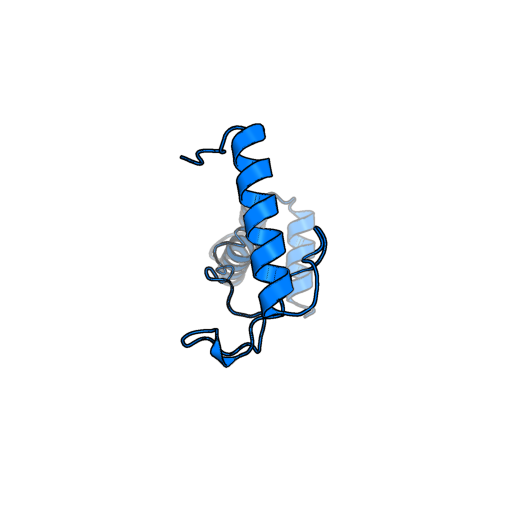1.00 96.69 83 LEU A O 1
ATOM 666 N N . HIS A 1 84 ? -8.540 -0.435 17.299 1.00 97.50 84 HIS A N 1
ATOM 667 C CA . HIS A 1 84 ? -7.219 -0.263 17.906 1.00 97.50 84 HIS A CA 1
ATOM 668 C C . HIS A 1 84 ? -6.206 -1.287 17.374 1.00 97.50 84 HIS A C 1
ATOM 670 O O . HIS A 1 84 ? -5.050 -0.946 17.129 1.00 97.50 84 HIS A O 1
ATOM 676 N N . ARG A 1 85 ? -6.628 -2.542 17.163 1.00 97.75 85 ARG A N 1
ATOM 677 C CA . ARG A 1 85 ? -5.767 -3.578 16.582 1.00 97.75 85 ARG A CA 1
ATOM 678 C C . ARG A 1 85 ? -5.436 -3.278 15.120 1.00 97.75 85 ARG A C 1
ATOM 680 O O . ARG A 1 85 ? -4.281 -3.439 14.744 1.00 97.75 85 ARG A O 1
ATOM 687 N N . ALA A 1 86 ? -6.405 -2.809 14.338 1.00 96.69 86 ALA A N 1
ATOM 688 C CA . ALA A 1 86 ? -6.203 -2.379 12.956 1.00 96.69 86 ALA A CA 1
ATOM 689 C C . ALA A 1 86 ? -5.187 -1.227 12.857 1.00 96.69 86 ALA A C 1
ATOM 691 O O . ALA A 1 86 ? -4.235 -1.325 12.085 1.00 96.69 86 ALA A O 1
ATOM 692 N N . ALA A 1 87 ? -5.323 -0.206 13.714 1.00 97.00 87 ALA A N 1
ATOM 693 C CA . ALA A 1 87 ? -4.387 0.918 13.794 1.00 97.00 87 ALA A CA 1
ATOM 694 C C . ALA A 1 87 ? -2.946 0.440 14.040 1.00 97.00 87 ALA A C 1
ATOM 696 O O . ALA A 1 87 ? -2.030 0.825 13.322 1.00 97.00 87 ALA A O 1
ATOM 697 N N . LYS A 1 88 ? -2.757 -0.490 14.987 1.00 96.94 88 LYS A N 1
ATOM 698 C CA . LYS A 1 88 ? -1.435 -1.070 15.271 1.00 96.94 88 LYS A CA 1
ATOM 699 C C . LYS A 1 88 ? -0.856 -1.885 14.113 1.00 96.94 88 LYS A C 1
ATOM 701 O O . LYS A 1 88 ? 0.355 -1.898 13.956 1.00 96.94 88 LYS A O 1
ATOM 706 N N . ILE A 1 89 ? -1.683 -2.609 13.354 1.00 95.69 89 ILE A N 1
ATOM 707 C CA . ILE A 1 89 ? -1.208 -3.427 12.224 1.00 95.69 89 ILE A CA 1
ATOM 708 C C . ILE A 1 89 ? -0.749 -2.538 11.063 1.00 95.69 89 ILE A C 1
ATOM 710 O O . ILE A 1 89 ? 0.234 -2.863 10.408 1.00 95.69 89 ILE A O 1
ATOM 714 N N . LEU A 1 90 ? -1.447 -1.425 10.825 1.00 93.62 90 LEU A N 1
ATOM 715 C CA . LEU A 1 90 ? -1.118 -0.470 9.764 1.00 93.62 90 LEU A CA 1
ATOM 716 C C . LEU A 1 90 ? -0.099 0.596 10.188 1.00 93.62 90 LEU A C 1
ATOM 718 O O . LEU A 1 90 ? 0.118 1.530 9.425 1.00 93.62 90 LEU A O 1
ATOM 722 N N . ASP A 1 91 ? 0.479 0.471 11.387 1.00 94.81 91 ASP A N 1
ATOM 723 C CA . ASP A 1 91 ? 1.389 1.450 11.995 1.00 94.81 91 ASP A CA 1
ATOM 724 C C . ASP A 1 91 ? 0.837 2.889 11.970 1.00 94.81 91 ASP A C 1
ATOM 726 O O . ASP A 1 91 ? 1.492 3.847 11.569 1.00 94.81 91 ASP A O 1
ATOM 730 N N . ARG A 1 92 ? -0.431 3.031 12.374 1.00 93.62 92 ARG A N 1
ATOM 731 C CA . ARG A 1 92 ? -1.164 4.301 12.447 1.00 93.62 92 ARG A CA 1
ATOM 732 C C . ARG A 1 92 ? -1.634 4.577 13.866 1.00 93.62 92 ARG A C 1
ATOM 734 O O . ARG A 1 92 ? -1.891 3.668 14.663 1.00 93.62 92 ARG A O 1
ATOM 741 N N . SER A 1 93 ? -1.833 5.849 14.179 1.00 97.25 93 SER A N 1
ATOM 742 C CA . SER A 1 93 ? -2.541 6.260 15.386 1.00 97.25 93 SER A CA 1
ATOM 743 C C . SER A 1 93 ? -4.025 5.875 15.323 1.00 97.25 93 SER A C 1
ATOM 745 O O . SER A 1 93 ? -4.616 5.659 14.263 1.00 97.25 93 SER A O 1
ATOM 747 N N . LEU A 1 94 ? -4.676 5.829 16.490 1.00 96.31 94 LEU A N 1
ATOM 748 C CA . LEU A 1 94 ? -6.117 5.571 16.560 1.00 96.31 94 LEU A CA 1
ATOM 749 C C . LEU A 1 94 ? -6.942 6.684 15.887 1.00 96.31 94 LEU A C 1
ATOM 751 O O . LEU A 1 94 ? -8.037 6.412 15.403 1.00 96.31 94 LEU A O 1
ATOM 755 N N . ALA A 1 95 ? -6.439 7.922 15.872 1.00 96.44 95 ALA A N 1
ATOM 756 C CA . ALA A 1 95 ? -7.092 9.044 15.199 1.00 96.44 95 ALA A CA 1
ATOM 757 C C . ALA A 1 95 ? -7.056 8.866 13.674 1.00 96.44 95 ALA A C 1
ATOM 759 O O . ALA A 1 95 ? -8.109 8.869 13.043 1.00 96.44 95 ALA A O 1
ATOM 760 N N . GLU A 1 96 ? -5.880 8.577 13.112 1.00 94.12 96 GLU A N 1
ATOM 761 C CA . GLU A 1 96 ? -5.719 8.299 11.677 1.00 94.12 96 GLU A CA 1
ATOM 762 C C . GLU A 1 96 ? -6.543 7.085 11.241 1.00 94.12 96 GLU A C 1
ATOM 764 O O . GLU A 1 96 ? -7.148 7.098 10.174 1.00 94.12 96 GLU A O 1
ATOM 769 N N . MET A 1 97 ? -6.627 6.040 12.073 1.00 95.00 97 MET A N 1
ATOM 770 C CA . MET A 1 97 ? -7.469 4.881 11.767 1.00 95.00 97 MET A CA 1
ATOM 771 C C . MET A 1 97 ? -8.965 5.238 11.752 1.00 95.00 97 MET A C 1
ATOM 773 O O . MET A 1 97 ? -9.701 4.699 10.932 1.00 95.00 97 MET A O 1
ATOM 777 N N . ARG A 1 98 ? -9.431 6.158 12.612 1.00 94.94 98 ARG A N 1
ATOM 778 C CA . ARG A 1 98 ? -10.827 6.640 12.589 1.00 94.94 98 ARG A CA 1
ATOM 779 C C . ARG A 1 98 ? -11.137 7.411 11.312 1.00 94.94 98 ARG A C 1
ATOM 781 O O . ARG A 1 98 ? -12.158 7.142 10.683 1.00 94.94 98 ARG A O 1
ATOM 788 N N . GLU A 1 99 ? -10.259 8.329 10.921 1.00 94.38 99 GLU A N 1
ATOM 789 C CA . GLU A 1 99 ? -10.386 9.076 9.662 1.00 94.38 99 GLU A CA 1
ATOM 790 C C . GLU A 1 99 ? -10.393 8.131 8.459 1.00 94.38 99 GLU A C 1
ATOM 792 O O . GLU A 1 99 ? -11.236 8.248 7.569 1.00 94.38 99 GLU A O 1
ATOM 797 N N . LEU A 1 100 ? -9.512 7.131 8.485 1.00 91.38 100 LEU A N 1
ATOM 798 C CA . LEU A 1 100 ? -9.440 6.104 7.460 1.00 91.38 100 LEU A CA 1
ATOM 799 C C . LEU A 1 100 ? -10.737 5.299 7.353 1.00 91.38 100 LEU A C 1
ATOM 801 O O . LEU A 1 100 ? -11.227 5.084 6.254 1.00 91.38 100 LEU A O 1
ATOM 805 N N . THR A 1 101 ? -11.320 4.876 8.476 1.00 91.75 101 THR A N 1
ATOM 806 C CA . THR A 1 101 ? -12.609 4.169 8.448 1.00 91.75 101 THR A CA 1
ATOM 807 C C . THR A 1 101 ? -13.763 5.062 7.999 1.00 91.75 101 THR A C 1
ATOM 809 O O . THR A 1 101 ? -14.696 4.579 7.364 1.00 91.75 101 THR A O 1
ATOM 812 N N . ALA A 1 102 ? -13.708 6.366 8.287 1.00 91.06 102 ALA A N 1
ATOM 813 C CA . ALA A 1 102 ? -14.734 7.309 7.855 1.00 91.06 102 ALA A CA 1
ATOM 814 C C . ALA A 1 102 ? -14.746 7.486 6.326 1.00 91.06 102 ALA A C 1
ATOM 816 O O . ALA A 1 102 ? -15.818 7.646 5.741 1.00 91.06 102 ALA A O 1
ATOM 817 N N . SER A 1 103 ? -13.585 7.395 5.665 1.00 86.75 103 SER A N 1
ATOM 818 C CA . SER A 1 103 ? -13.509 7.473 4.200 1.00 86.75 103 SER A CA 1
ATOM 819 C C . SER A 1 103 ? -14.124 6.260 3.493 1.00 86.75 103 SER A C 1
ATOM 821 O O . SER A 1 103 ? -14.512 6.372 2.335 1.00 86.75 103 SER A O 1
ATOM 823 N N . TRP A 1 104 ? -14.281 5.122 4.177 1.00 87.69 104 TRP A N 1
ATOM 824 C CA . TRP A 1 104 ? -14.891 3.916 3.599 1.00 87.69 104 TRP A CA 1
ATOM 825 C C . TRP A 1 104 ? -16.406 4.003 3.446 1.00 87.69 104 TRP A C 1
ATOM 827 O O . TRP A 1 104 ? -16.962 3.304 2.606 1.00 87.69 104 TRP A O 1
ATOM 837 N N . VAL A 1 105 ? -17.067 4.822 4.267 1.00 76.00 105 VAL A N 1
ATOM 838 C CA . VAL A 1 105 ? -18.532 4.985 4.266 1.00 76.00 105 VAL A CA 1
ATOM 839 C C . VAL A 1 105 ? -18.978 6.058 3.266 1.00 76.00 105 VAL A C 1
ATOM 841 O O . VAL A 1 105 ? -20.126 6.059 2.834 1.00 76.00 105 VAL A O 1
ATOM 844 N N . MET A 1 106 ? -18.075 6.964 2.884 1.00 56.94 106 MET A N 1
ATOM 845 C CA . MET A 1 106 ? -18.361 8.123 2.027 1.00 56.94 106 MET A CA 1
ATOM 846 C C . MET A 1 106 ? -17.889 7.933 0.570 1.00 56.94 106 MET A C 1
ATOM 848 O O . MET A 1 106 ? -17.641 8.925 -0.115 1.00 56.94 106 MET A O 1
ATOM 852 N N . GLY A 1 107 ? -17.744 6.683 0.111 1.00 51.03 107 GLY A N 1
ATOM 853 C CA . GLY A 1 107 ? -17.282 6.313 -1.235 1.00 51.03 107 GLY A CA 1
ATOM 854 C C . GLY A 1 107 ? -18.283 5.473 -2.011 1.00 51.03 107 GLY A C 1
ATOM 855 O O . GLY A 1 107 ? -18.975 4.650 -1.372 1.00 51.03 107 GLY A O 1
#

Sequence (107 aa):
MSTKLPPKEGAAIWAKFQRAYLARTGSTLKKMDEPERLGPKAFHGRPPDRGTDEPEKLSEHDFVEDRLYRLVRQALEADAITLHRAAKILDRSLAEMRELTASWVMG

pLDDT: mean 75.65, std 17.72, range [35.84, 98.31]

Foldseek 3Di:
DDDDDDPVVVVVVLVVVQVVVCVVPVDGDDPPDDPPDDDQVVPPPDGPDDPQCDVDDCDCVVPVLNVQLVVLVVCVVVVVDDLCVSCVSNVHDSVVSVVVVVVVVVD

Secondary structure (DSSP, 8-state):
---PPPHHHHHHHHHHHHHHHHHHHSS---TT-PPPPPPGGGSSS--S--S---SS---TTT-HHHHHHHHHHHHHHTTSS-HHHHHHHTT--HHHHHHHHHHHH--